Protein AF-A0A0E2E6X3-F1 (afdb_monomer_lite)

Organism: NCBI:txid999432

Sequence (44 aa):
MKQLFKITLRNDYAFKRVFGTEENKDVLQDFLECILDSNMFFNY

Foldseek 3Di:
DPPPPPPDPVPCVVVCVQCVDPVCPVVVVVVCCVVVVCVVVPPD

pLDDT: mean 75.19, std 17.15, range [44.72, 95.94]

Structure (mmCIF, N/CA/C/O backbone):
data_AF-A0A0E2E6X3-F1
#
_entry.id   AF-A0A0E2E6X3-F1
#
loop_
_atom_site.group_PDB
_atom_site.id
_atom_site.type_symbol
_atom_site.la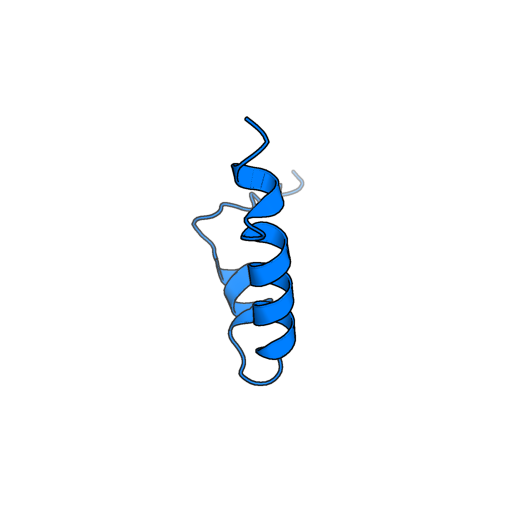bel_atom_id
_atom_site.label_alt_id
_atom_site.label_comp_id
_atom_site.label_asym_id
_atom_site.label_entity_id
_atom_site.label_seq_id
_atom_site.pdbx_PDB_ins_code
_atom_site.Cartn_x
_atom_site.Cartn_y
_atom_site.Cartn_z
_atom_site.occupancy
_atom_site.B_iso_or_equiv
_atom_site.auth_seq_id
_atom_site.auth_comp_id
_atom_site.auth_asym_id
_atom_site.auth_atom_id
_atom_site.pdbx_PDB_model_num
ATOM 1 N N . MET A 1 1 ? -8.608 23.240 -22.040 1.00 44.72 1 MET A N 1
ATOM 2 C CA . MET A 1 1 ? -7.532 22.280 -21.705 1.00 44.72 1 MET A CA 1
ATOM 3 C C . MET A 1 1 ? -8.033 21.362 -20.600 1.00 44.72 1 MET A C 1
ATOM 5 O O . MET A 1 1 ? -8.278 21.848 -19.505 1.00 44.72 1 MET A O 1
ATOM 9 N N . LYS A 1 2 ? -8.260 20.071 -20.886 1.00 52.53 2 LYS A N 1
ATOM 10 C CA . LYS A 1 2 ? -8.526 19.076 -19.833 1.00 52.53 2 LYS A CA 1
ATOM 11 C C . LYS A 1 2 ? -7.238 18.939 -19.023 1.00 52.53 2 LYS A C 1
ATOM 13 O O . LYS A 1 2 ? -6.215 18.586 -19.603 1.00 52.53 2 LYS A O 1
ATOM 18 N N . GLN A 1 3 ? -7.263 19.276 -17.734 1.00 61.00 3 GLN A N 1
ATOM 19 C CA . GLN A 1 3 ? -6.112 19.020 -16.875 1.00 61.00 3 GLN A CA 1
ATOM 20 C C . GLN A 1 3 ? -5.908 17.509 -16.807 1.00 61.00 3 GLN A C 1
ATOM 22 O O . GLN A 1 3 ? -6.727 16.782 -16.248 1.00 61.00 3 GLN A O 1
ATOM 27 N N . LEU A 1 4 ? -4.846 17.041 -17.455 1.00 59.28 4 LEU A N 1
ATOM 28 C CA . LEU A 1 4 ? -4.408 15.662 -17.371 1.00 59.28 4 LEU A CA 1
ATOM 29 C C . LEU A 1 4 ? -3.929 15.473 -15.929 1.00 59.28 4 LEU A C 1
ATOM 31 O O . LEU A 1 4 ? -2.883 16.005 -15.558 1.00 59.28 4 LEU A O 1
ATOM 35 N N . PHE A 1 5 ? -4.732 14.808 -15.096 1.00 59.53 5 PHE A N 1
ATOM 36 C CA . PHE A 1 5 ? -4.343 14.459 -13.733 1.00 59.53 5 PHE A CA 1
ATOM 37 C C . PHE A 1 5 ? -3.069 13.618 -13.829 1.00 59.53 5 PHE A C 1
ATOM 39 O O . PHE A 1 5 ? -3.106 12.435 -14.167 1.00 59.53 5 PHE A O 1
ATOM 46 N N . LYS A 1 6 ? -1.914 14.251 -13.612 1.00 61.69 6 LYS A N 1
ATOM 47 C CA . LYS A 1 6 ? -0.625 13.571 -13.626 1.00 61.69 6 LYS A CA 1
ATOM 48 C C . LYS A 1 6 ? -0.534 12.798 -12.320 1.00 61.69 6 LYS A C 1
ATOM 50 O O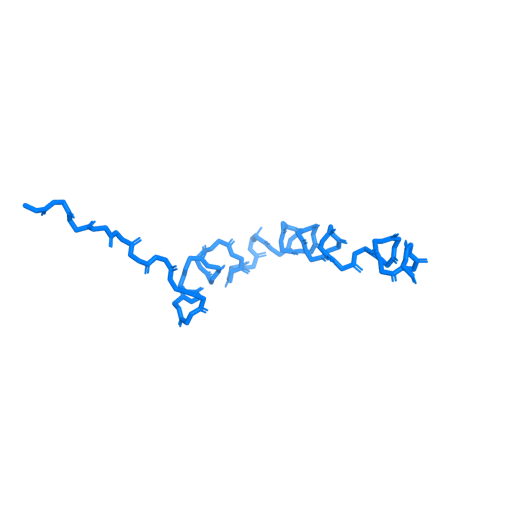 . LYS A 1 6 ? -0.100 13.337 -11.304 1.00 61.69 6 LYS A O 1
ATOM 55 N N . ILE A 1 7 ? -1.000 11.552 -12.340 1.00 56.41 7 ILE A N 1
ATOM 56 C CA . ILE A 1 7 ? -0.788 10.613 -11.241 1.00 56.41 7 ILE A CA 1
ATOM 57 C C . ILE A 1 7 ? 0.724 10.407 -11.160 1.00 56.41 7 ILE A C 1
ATOM 59 O O . ILE A 1 7 ? 1.334 9.786 -12.025 1.00 56.41 7 ILE A O 1
ATOM 63 N N . THR A 1 8 ? 1.352 11.039 -10.174 1.00 57.91 8 THR A N 1
ATOM 64 C CA . THR A 1 8 ? 2.770 10.844 -9.881 1.00 57.91 8 THR A CA 1
ATOM 65 C C . THR A 1 8 ? 2.870 9.967 -8.645 1.00 57.91 8 THR A C 1
ATOM 67 O O . THR A 1 8 ? 2.123 10.170 -7.692 1.00 57.91 8 THR A O 1
ATOM 70 N N . LEU A 1 9 ? 3.828 9.037 -8.628 1.00 54.91 9 LEU A N 1
ATOM 71 C CA . LEU A 1 9 ? 4.148 8.205 -7.455 1.00 54.91 9 LEU A CA 1
ATOM 72 C C . LEU A 1 9 ? 4.534 9.029 -6.211 1.00 54.91 9 LEU A C 1
ATOM 74 O O . LEU A 1 9 ? 4.570 8.499 -5.110 1.00 54.91 9 LEU A O 1
ATOM 78 N N . ARG A 1 10 ? 4.815 10.331 -6.372 1.00 55.91 10 ARG A N 1
ATOM 79 C CA . ARG A 1 10 ? 5.068 11.263 -5.262 1.00 55.91 10 ARG A CA 1
ATOM 80 C C . ARG A 1 10 ? 3.801 11.693 -4.533 1.00 55.91 10 ARG A C 1
ATOM 82 O O . ARG A 1 10 ? 3.902 12.234 -3.4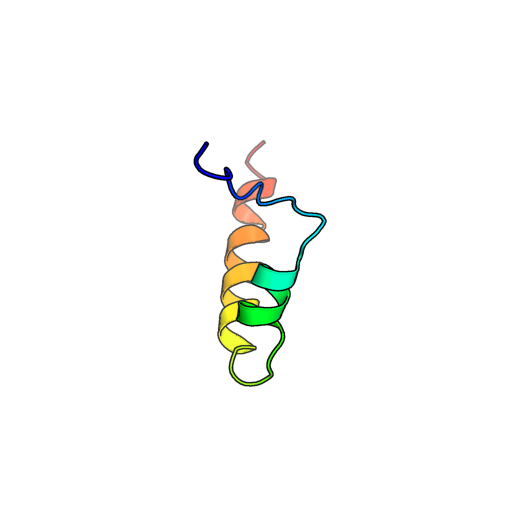41 1.00 55.91 10 ARG A O 1
ATOM 89 N N . ASN A 1 11 ? 2.635 11.492 -5.142 1.00 61.28 11 ASN A N 1
ATOM 90 C CA . ASN A 1 11 ? 1.355 11.756 -4.514 1.00 61.28 11 ASN A CA 1
ATOM 91 C C . ASN A 1 11 ? 0.698 10.421 -4.179 1.00 61.28 11 ASN A C 1
ATOM 93 O O . ASN A 1 11 ? -0.350 10.059 -4.716 1.00 61.28 11 ASN A O 1
ATOM 97 N N . ASP A 1 12 ? 1.336 9.707 -3.254 1.00 72.06 12 ASP A N 1
ATOM 98 C CA . ASP A 1 12 ? 0.821 8.505 -2.601 1.00 72.06 12 ASP A CA 1
ATOM 99 C C . ASP A 1 12 ? -0.537 8.734 -1.915 1.00 72.06 12 ASP A C 1
ATOM 101 O O . ASP A 1 12 ? -1.083 7.818 -1.327 1.00 72.06 12 ASP A O 1
ATOM 105 N N . TYR A 1 13 ? -1.135 9.923 -2.028 1.00 82.06 13 TYR A N 1
ATOM 106 C CA . TYR A 1 13 ? -2.491 10.250 -1.615 1.00 82.06 13 TYR A CA 1
ATOM 107 C C . TYR A 1 13 ? -3.535 9.212 -2.042 1.00 82.06 13 TYR A C 1
ATOM 109 O O . TYR A 1 13 ? -4.363 8.828 -1.225 1.00 82.06 13 TYR A O 1
ATOM 117 N N . ALA A 1 14 ? -3.503 8.727 -3.289 1.00 82.50 14 ALA A N 1
ATOM 118 C CA . ALA A 1 14 ? -4.431 7.676 -3.718 1.00 82.50 14 ALA A CA 1
ATOM 119 C C . ALA A 1 14 ? -4.152 6.352 -2.990 1.00 82.50 14 ALA A C 1
ATOM 121 O O . ALA A 1 14 ? -5.082 5.699 -2.526 1.00 82.50 14 ALA A O 1
ATOM 122 N N . PHE A 1 15 ? -2.873 6.010 -2.822 1.00 86.25 15 PHE A N 1
ATOM 123 C CA . PHE A 1 15 ? -2.441 4.832 -2.078 1.00 86.25 15 PHE A CA 1
ATOM 124 C C . PHE A 1 15 ? -2.863 4.922 -0.604 1.00 86.25 15 PHE A C 1
ATOM 126 O O . PHE A 1 15 ? -3.526 4.029 -0.107 1.00 86.25 15 PHE A O 1
ATOM 133 N N . LYS A 1 16 ? -2.597 6.042 0.072 1.00 85.75 16 LYS A N 1
ATOM 134 C CA . LYS A 1 16 ? -3.016 6.335 1.450 1.00 85.75 16 LYS A CA 1
ATOM 135 C C . LYS A 1 16 ? -4.532 6.357 1.610 1.00 85.75 16 LYS A C 1
ATOM 137 O O . LYS A 1 16 ? -5.042 5.895 2.619 1.00 85.75 16 LYS A O 1
ATOM 142 N N . ARG A 1 17 ? -5.270 6.881 0.631 1.00 87.38 17 ARG A N 1
ATOM 143 C CA . ARG A 1 17 ? -6.736 6.907 0.682 1.00 87.38 17 ARG A CA 1
ATOM 144 C C . ARG A 1 17 ? -7.342 5.509 0.582 1.00 87.38 17 ARG A C 1
ATOM 146 O O . ARG A 1 17 ? -8.385 5.276 1.178 1.00 87.38 17 ARG A O 1
ATOM 153 N N . VAL A 1 18 ? -6.725 4.619 -0.192 1.00 86.56 18 V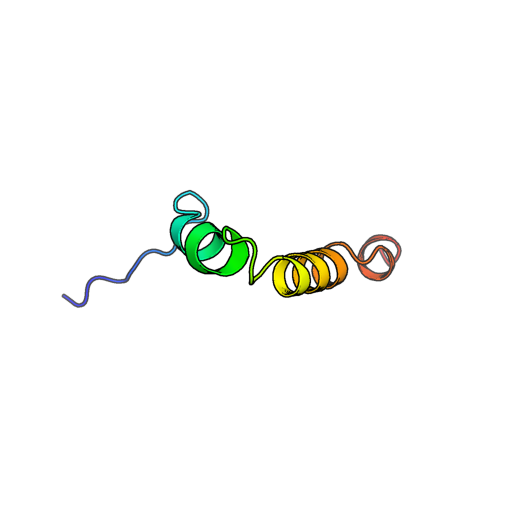AL A N 1
ATOM 154 C CA . VAL A 1 18 ? -7.225 3.254 -0.405 1.00 86.56 18 VAL A CA 1
ATOM 155 C C . VAL A 1 18 ? -6.690 2.291 0.652 1.00 86.56 18 VAL A C 1
ATOM 157 O O . VAL A 1 18 ? -7.447 1.474 1.143 1.00 86.56 18 VAL A O 1
ATOM 160 N N . PHE A 1 19 ? -5.429 2.403 1.051 1.00 91.75 19 PHE A N 1
ATOM 161 C CA . PHE A 1 19 ? -4.751 1.425 1.906 1.00 91.75 19 PHE A CA 1
ATOM 162 C C . PHE A 1 19 ? -4.330 1.965 3.280 1.00 91.75 19 PHE A C 1
ATOM 164 O O . PHE A 1 19 ? -3.754 1.236 4.076 1.00 91.75 19 PHE A O 1
ATOM 171 N N . GLY A 1 20 ? -4.554 3.250 3.561 1.00 89.56 20 GLY A N 1
ATOM 172 C CA . GLY A 1 20 ? -4.098 3.903 4.792 1.00 89.56 20 GLY A CA 1
ATOM 173 C C . GLY A 1 20 ? -5.108 3.904 5.940 1.00 89.56 20 GLY A C 1
ATOM 174 O O . GLY A 1 20 ? -4.902 4.653 6.891 1.00 89.56 20 GLY A O 1
ATOM 175 N N . THR A 1 21 ? -6.198 3.137 5.849 1.00 93.00 21 THR A N 1
ATOM 176 C CA . THR A 1 21 ? -7.184 2.977 6.931 1.00 93.00 21 THR A CA 1
ATOM 177 C C . THR A 1 21 ? -7.169 1.540 7.451 1.00 93.00 21 THR A C 1
ATOM 179 O O . THR A 1 21 ? -6.850 0.615 6.703 1.00 93.00 21 THR A O 1
ATOM 182 N N . GLU A 1 22 ? -7.504 1.342 8.729 1.00 94.44 22 GLU A N 1
ATOM 183 C CA . GLU A 1 22 ? -7.459 0.019 9.374 1.00 94.44 22 GLU A CA 1
ATOM 184 C C . GLU A 1 22 ? -8.439 -0.976 8.741 1.00 94.44 22 GLU A C 1
ATOM 186 O O . GLU A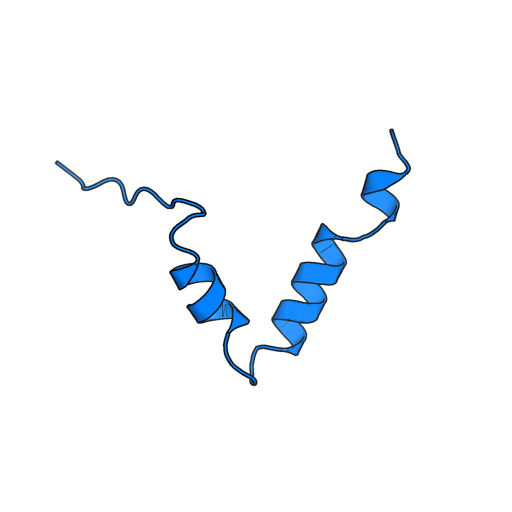 1 22 ? -8.142 -2.164 8.651 1.00 94.44 22 GLU A O 1
ATOM 191 N N . GLU A 1 23 ? -9.579 -0.501 8.235 1.00 95.38 23 GLU A N 1
ATOM 192 C CA . GLU A 1 23 ? -10.579 -1.343 7.568 1.00 95.38 23 GLU A CA 1
ATOM 193 C C . GLU A 1 23 ? -10.048 -1.968 6.273 1.00 95.38 23 GLU A C 1
ATOM 195 O O . GLU A 1 23 ? -10.533 -3.010 5.844 1.00 95.38 23 GLU A O 1
ATOM 200 N N . ASN A 1 24 ? -9.040 -1.343 5.658 1.00 95.50 24 ASN A N 1
ATOM 201 C CA . ASN A 1 24 ? -8.470 -1.778 4.386 1.00 95.50 24 ASN A CA 1
ATOM 202 C C . ASN A 1 24 ? -7.148 -2.539 4.561 1.00 95.50 24 ASN A C 1
ATOM 204 O O . ASN A 1 24 ? -6.432 -2.762 3.583 1.00 95.50 24 ASN A O 1
ATOM 208 N N . LYS A 1 25 ? -6.821 -2.951 5.792 1.00 93.81 25 LYS A N 1
ATOM 209 C CA . LYS A 1 25 ? -5.589 -3.681 6.110 1.00 93.81 25 LYS A CA 1
ATOM 210 C C . LYS A 1 25 ? -5.469 -4.997 5.341 1.00 93.81 25 LYS A C 1
ATOM 212 O O . LYS A 1 25 ? -4.411 -5.255 4.776 1.00 93.81 25 LYS A O 1
ATOM 217 N N . ASP A 1 26 ? -6.544 -5.776 5.271 1.00 95.94 26 ASP A N 1
ATOM 218 C CA . ASP A 1 26 ? -6.542 -7.067 4.570 1.00 95.94 26 ASP A CA 1
ATOM 219 C C . ASP A 1 26 ? -6.329 -6.867 3.059 1.00 95.94 26 ASP A C 1
ATOM 221 O O . ASP A 1 26 ? -5.518 -7.542 2.438 1.00 95.94 26 ASP A O 1
ATOM 225 N N . VAL A 1 27 ? -6.951 -5.834 2.478 1.00 93.62 27 VAL A N 1
ATOM 226 C CA . VAL A 1 27 ? -6.774 -5.471 1.060 1.00 93.62 27 VAL A CA 1
ATOM 227 C C . VAL A 1 27 ? -5.342 -5.005 0.773 1.00 93.62 27 VAL A C 1
ATOM 229 O O . VAL A 1 27 ? -4.786 -5.316 -0.281 1.00 93.62 27 VAL A O 1
ATOM 232 N N . LEU A 1 28 ? -4.730 -4.243 1.688 1.00 94.06 28 LEU A N 1
ATOM 233 C CA . LEU A 1 28 ? -3.322 -3.860 1.577 1.00 94.06 28 LEU A CA 1
ATOM 234 C C . LEU A 1 28 ? -2.417 -5.093 1.640 1.00 94.06 28 LEU A C 1
ATOM 236 O O . LEU A 1 28 ? -1.471 -5.179 0.861 1.00 94.06 28 LEU A O 1
ATOM 240 N N . GLN A 1 29 ? -2.705 -6.033 2.540 1.00 92.38 29 GLN A N 1
ATOM 241 C CA . GLN A 1 29 ? -1.949 -7.272 2.659 1.00 92.38 29 GLN A CA 1
ATOM 242 C C . GLN A 1 29 ? -2.022 -8.091 1.364 1.00 92.38 29 GLN A C 1
ATOM 244 O O . GLN A 1 29 ? -0.973 -8.375 0.790 1.00 92.38 29 GLN A O 1
ATOM 249 N N . ASP A 1 30 ? -3.221 -8.349 0.840 1.00 92.56 30 ASP A N 1
ATOM 250 C CA . ASP A 1 30 ? -3.417 -9.079 -0.420 1.00 92.56 30 ASP A CA 1
ATOM 251 C C . ASP A 1 30 ? -2.713 -8.391 -1.603 1.00 92.56 30 ASP A C 1
ATOM 253 O O . ASP A 1 30 ? -2.093 -9.033 -2.454 1.00 92.56 30 ASP A O 1
ATOM 257 N N . PHE A 1 31 ? -2.777 -7.055 -1.663 1.00 90.56 31 PHE A N 1
ATOM 258 C CA . PHE A 1 31 ? -2.099 -6.275 -2.697 1.00 90.56 31 PHE A CA 1
ATOM 259 C C . PHE A 1 31 ? -0.575 -6.418 -2.613 1.00 90.56 31 PHE A C 1
ATOM 261 O O . PHE A 1 31 ? 0.079 -6.626 -3.638 1.00 90.56 31 PHE A O 1
ATOM 268 N N . LEU A 1 32 ? -0.006 -6.309 -1.408 1.00 90.06 32 LEU A N 1
ATOM 269 C CA . LEU A 1 32 ? 1.430 -6.468 -1.189 1.00 90.06 32 LEU A CA 1
ATOM 270 C C . LEU A 1 32 ? 1.886 -7.896 -1.484 1.00 90.06 32 LEU A C 1
ATOM 272 O O . LEU A 1 32 ? 2.914 -8.065 -2.129 1.00 90.06 32 LEU A O 1
ATOM 276 N N . GLU A 1 33 ? 1.123 -8.907 -1.074 1.00 89.75 33 GLU A N 1
ATOM 277 C CA . GLU A 1 33 ? 1.412 -10.309 -1.378 1.00 89.75 33 GLU A CA 1
ATOM 278 C C . GLU A 1 33 ? 1.422 -10.558 -2.890 1.00 89.75 33 GLU A C 1
ATOM 280 O O . GLU A 1 33 ? 2.355 -11.172 -3.392 1.00 89.75 33 GLU A O 1
ATOM 285 N N . CYS A 1 34 ? 0.471 -9.993 -3.639 1.00 86.94 34 CYS A N 1
ATOM 286 C CA . CYS A 1 34 ? 0.413 -10.117 -5.097 1.00 86.94 34 CYS A CA 1
ATOM 287 C C . CYS A 1 34 ? 1.626 -9.492 -5.811 1.00 86.94 34 CYS A C 1
ATOM 289 O O . CYS A 1 34 ? 2.171 -10.078 -6.746 1.00 86.94 34 CYS A O 1
ATOM 291 N N . ILE A 1 35 ? 2.073 -8.304 -5.385 1.00 84.88 35 ILE A N 1
ATOM 292 C CA . ILE A 1 35 ? 3.207 -7.621 -6.035 1.00 84.88 35 ILE A CA 1
ATOM 293 C C . ILE A 1 35 ? 4.574 -8.124 -5.547 1.00 84.88 35 ILE A C 1
ATOM 295 O O . ILE A 1 35 ? 5.558 -7.999 -6.276 1.00 84.88 35 ILE A O 1
ATOM 299 N N . LEU A 1 36 ? 4.651 -8.630 -4.311 1.00 83.12 36 LEU A N 1
ATOM 300 C CA . LEU A 1 36 ? 5.875 -9.142 -3.685 1.00 83.12 36 LEU A CA 1
ATOM 301 C C . LEU A 1 36 ? 6.010 -10.661 -3.812 1.00 83.12 36 LEU A C 1
ATOM 303 O O . LEU A 1 36 ? 6.995 -11.209 -3.310 1.00 83.12 36 LEU A O 1
ATOM 307 N N . ASP A 1 37 ? 5.058 -11.335 -4.465 1.00 78.19 37 ASP A N 1
ATOM 308 C CA . ASP A 1 37 ? 5.101 -12.779 -4.647 1.00 78.19 37 ASP A CA 1
ATOM 309 C C . ASP A 1 37 ? 6.445 -13.175 -5.277 1.00 78.19 37 ASP A C 1
ATOM 311 O O . ASP A 1 37 ? 6.791 -12.817 -6.410 1.00 78.19 37 ASP A O 1
ATOM 315 N N . SER A 1 38 ? 7.247 -13.898 -4.493 1.00 58.62 38 SER A N 1
ATOM 316 C CA . SER A 1 38 ? 8.631 -14.244 -4.821 1.00 58.62 38 SER A CA 1
ATOM 317 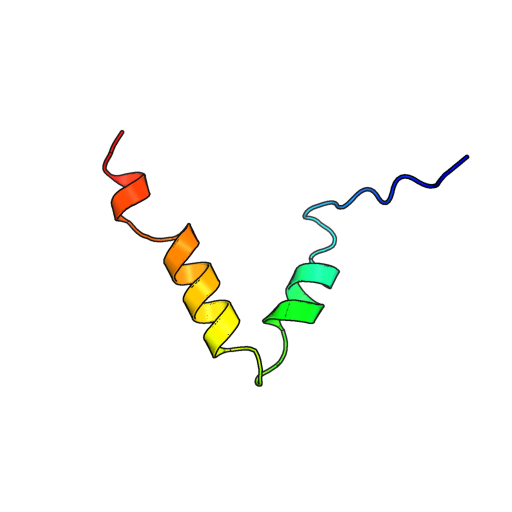C C . SER A 1 38 ? 8.720 -15.119 -6.074 1.00 58.62 38 SER A C 1
ATOM 319 O O . SER A 1 38 ? 9.754 -15.136 -6.743 1.00 58.62 38 SER A O 1
ATOM 321 N N . ASN A 1 39 ? 7.622 -15.773 -6.462 1.00 56.69 39 ASN A N 1
ATOM 322 C CA . ASN A 1 39 ? 7.524 -16.526 -7.710 1.00 56.69 39 ASN A CA 1
ATOM 323 C C . ASN A 1 39 ? 7.731 -15.660 -8.966 1.00 56.69 39 ASN A C 1
ATOM 325 O O . ASN A 1 39 ? 8.122 -16.189 -10.006 1.00 56.69 39 ASN A O 1
ATOM 329 N N . MET A 1 40 ? 7.532 -14.338 -8.897 1.00 54.97 40 MET A N 1
ATOM 330 C CA . MET A 1 40 ? 7.786 -13.440 -10.031 1.00 54.97 40 MET A CA 1
ATOM 331 C C . MET A 1 40 ? 9.251 -12.968 -10.117 1.00 54.97 40 MET A C 1
ATOM 333 O O . MET A 1 40 ? 9.687 -12.532 -11.180 1.00 54.97 40 MET A O 1
ATOM 337 N N . PHE A 1 41 ? 10.030 -13.095 -9.035 1.00 51.97 41 PHE A N 1
ATOM 338 C CA . PHE A 1 41 ? 11.420 -12.618 -8.954 1.00 51.97 41 PHE A CA 1
ATOM 339 C C . PHE A 1 41 ? 12.480 -13.694 -9.234 1.00 51.97 41 PHE A C 1
ATOM 341 O O . PHE A 1 41 ? 13.593 -13.346 -9.613 1.00 51.97 41 PHE A O 1
ATOM 348 N N . PHE A 1 42 ? 12.152 -14.984 -9.099 1.00 51.19 42 PHE A N 1
ATOM 349 C CA . PHE A 1 42 ? 13.085 -16.094 -9.376 1.00 51.19 42 PHE A CA 1
ATOM 350 C C . PHE A 1 42 ? 12.987 -16.673 -10.802 1.00 51.19 42 PHE A C 1
ATOM 352 O O . PHE A 1 42 ? 13.677 -17.638 -11.114 1.00 51.19 42 PHE A O 1
ATOM 359 N N . ASN A 1 43 ? 12.146 -16.099 -11.672 1.00 51.50 43 ASN A N 1
ATOM 360 C CA . ASN A 1 43 ? 11.994 -16.518 -13.075 1.00 51.50 43 ASN A CA 1
ATOM 361 C C . ASN A 1 43 ? 12.861 -15.711 -14.071 1.00 51.50 43 ASN A C 1
ATOM 363 O O . ASN A 1 43 ? 12.588 -15.736 -15.272 1.00 51.50 43 ASN A O 1
ATOM 367 N N . TYR A 1 44 ? 13.897 -15.012 -13.595 1.00 50.00 44 TYR A N 1
ATOM 368 C CA . TYR A 1 44 ? 14.893 -14.320 -14.424 1.00 50.00 44 TYR A CA 1
ATOM 369 C C . TYR A 1 44 ? 16.314 -14.771 -14.091 1.00 50.00 44 TYR A C 1
ATOM 371 O O . TYR A 1 44 ? 16.635 -14.851 -12.885 1.00 50.00 44 TYR A O 1
#

Secondary structure (DSSP, 8-state):
--------TT-THHHHHHHSSGGGHHHHHHHHHHHH-GGGTS--

Radius of gyration: 14.69 Å; chains: 1; bounding box: 26×39×31 Å